Protein AF-A0A940VCN4-F1 (afdb_monomer_lite)

Structure (mmCIF, N/CA/C/O backbone):
data_AF-A0A940VCN4-F1
#
_entry.id   AF-A0A940VCN4-F1
#
loop_
_atom_site.group_PDB
_atom_site.id
_atom_site.type_symbol
_atom_site.label_atom_id
_atom_site.label_alt_id
_atom_site.label_comp_id
_atom_site.label_asym_id
_atom_site.label_entity_id
_atom_site.label_seq_id
_atom_site.pdbx_PDB_ins_code
_atom_site.Cartn_x
_atom_site.Cartn_y
_atom_site.Cartn_z
_atom_site.occupancy
_atom_site.B_iso_or_equiv
_atom_site.auth_seq_id
_atom_site.auth_comp_id
_atom_site.auth_asym_id
_atom_site.auth_atom_id
_atom_site.pdbx_PDB_model_num
ATOM 1 N N . MET A 1 1 ? 5.324 -4.473 -25.951 1.00 54.97 1 MET A N 1
ATOM 2 C CA . MET A 1 1 ? 5.860 -3.645 -24.848 1.00 54.97 1 MET A CA 1
ATOM 3 C C . MET A 1 1 ? 4.859 -2.604 -24.339 1.00 54.97 1 MET A C 1
ATOM 5 O O . MET A 1 1 ? 4.650 -2.554 -23.137 1.00 54.97 1 MET A O 1
ATOM 9 N N . THR A 1 2 ? 4.143 -1.861 -25.195 1.00 64.31 2 THR A N 1
ATOM 10 C CA . THR A 1 2 ? 3.134 -0.863 -24.756 1.00 64.31 2 THR A CA 1
ATOM 11 C C . THR A 1 2 ? 1.894 -1.460 -24.070 1.00 64.31 2 THR A C 1
ATOM 13 O O . THR A 1 2 ? 1.379 -0.887 -23.116 1.00 64.31 2 THR A O 1
ATOM 16 N N . TYR A 1 3 ? 1.430 -2.635 -24.509 1.00 65.06 3 TYR A N 1
ATOM 17 C CA . TYR A 1 3 ? 0.255 -3.306 -23.931 1.00 65.06 3 TYR A CA 1
ATOM 18 C C . TYR A 1 3 ? 0.472 -3.734 -22.471 1.00 65.06 3 TYR A C 1
ATOM 20 O O . TYR A 1 3 ? -0.437 -3.582 -21.664 1.00 65.06 3 TYR A O 1
ATOM 28 N N . LEU A 1 4 ? 1.681 -4.185 -22.108 1.00 69.19 4 LEU A N 1
ATOM 29 C CA . LEU A 1 4 ? 2.004 -4.578 -20.731 1.00 69.19 4 LEU A CA 1
ATOM 30 C C . LEU A 1 4 ? 1.988 -3.376 -19.781 1.00 69.19 4 LEU A C 1
ATOM 32 O O . LEU A 1 4 ? 1.335 -3.433 -18.742 1.00 69.19 4 LEU A O 1
ATOM 36 N N . ALA A 1 5 ? 2.619 -2.262 -20.162 1.00 69.62 5 ALA A N 1
ATOM 37 C CA . ALA A 1 5 ? 2.604 -1.035 -19.363 1.00 69.62 5 ALA A CA 1
ATOM 38 C C . ALA A 1 5 ? 1.171 -0.523 -19.129 1.00 69.62 5 ALA A C 1
ATOM 40 O O . ALA A 1 5 ? 0.805 -0.188 -18.003 1.00 69.62 5 ALA A O 1
ATOM 41 N N . LEU A 1 6 ? 0.330 -0.548 -20.171 1.00 73.75 6 LEU A N 1
ATOM 42 C CA . LEU A 1 6 ? -1.069 -0.134 -20.067 1.00 73.75 6 LEU A CA 1
ATOM 43 C C . LEU A 1 6 ? -1.871 -1.050 -19.126 1.00 73.75 6 LEU A C 1
ATOM 45 O O . LEU A 1 6 ? -2.649 -0.562 -18.307 1.00 73.75 6 LEU A O 1
ATOM 49 N N . THR A 1 7 ? -1.643 -2.367 -19.190 1.00 75.06 7 THR A N 1
ATOM 50 C CA . THR A 1 7 ? -2.283 -3.320 -18.271 1.00 75.06 7 THR A CA 1
ATOM 51 C C . THR A 1 7 ? -1.812 -3.151 -16.827 1.00 75.06 7 THR A C 1
ATOM 53 O O . THR A 1 7 ? -2.637 -3.215 -15.923 1.00 75.06 7 THR A O 1
ATOM 56 N N . ILE A 1 8 ? -0.529 -2.864 -16.587 1.00 77.94 8 ILE A N 1
ATOM 57 C CA . ILE A 1 8 ? 0.013 -2.660 -15.233 1.00 77.94 8 ILE A CA 1
ATOM 58 C C . ILE A 1 8 ? -0.576 -1.399 -14.600 1.00 77.94 8 ILE A C 1
ATOM 60 O O . ILE A 1 8 ? -0.980 -1.433 -13.437 1.00 77.94 8 ILE A O 1
ATOM 64 N N . ILE A 1 9 ? -0.682 -0.308 -15.364 1.00 78.31 9 ILE A N 1
ATOM 65 C CA . ILE A 1 9 ? -1.315 0.939 -14.914 1.00 78.31 9 ILE A CA 1
ATOM 66 C C . ILE A 1 9 ? -2.792 0.689 -14.577 1.00 78.31 9 ILE A C 1
ATOM 68 O O . ILE A 1 9 ? -3.244 1.037 -13.484 1.00 78.31 9 ILE A O 1
ATOM 72 N N . ALA A 1 10 ? -3.530 0.022 -15.471 1.00 81.00 10 ALA A N 1
ATOM 73 C CA . ALA A 1 10 ? -4.941 -0.295 -15.257 1.00 81.00 10 ALA A CA 1
ATOM 74 C C . ALA A 1 10 ? -5.156 -1.180 -14.016 1.00 81.00 10 ALA A C 1
ATOM 76 O O . ALA A 1 10 ? -5.987 -0.858 -13.166 1.00 81.00 10 ALA A O 1
ATOM 77 N N . VAL A 1 11 ? -4.377 -2.256 -13.865 1.00 81.25 11 VAL A N 1
ATOM 78 C CA . VAL A 1 11 ? -4.470 -3.165 -12.711 1.00 81.25 11 VAL A CA 1
ATOM 79 C C . VAL A 1 11 ? -4.074 -2.455 -11.415 1.00 81.25 11 VAL A C 1
ATOM 81 O O . VAL A 1 11 ? -4.745 -2.635 -10.400 1.00 81.25 11 VAL A O 1
ATOM 84 N N . SER A 1 12 ? -3.051 -1.596 -11.443 1.00 80.31 12 SER A N 1
ATOM 85 C CA . SER A 1 12 ? -2.627 -0.823 -10.267 1.00 80.31 12 SER A CA 1
ATOM 86 C C . SER A 1 12 ? -3.699 0.172 -9.813 1.00 80.31 12 SER A C 1
ATOM 88 O O . SER A 1 12 ? -3.970 0.266 -8.616 1.00 80.31 12 SER A O 1
ATOM 90 N N . ILE A 1 13 ? -4.360 0.869 -10.748 1.00 83.06 13 ILE A N 1
ATOM 91 C CA . ILE A 1 13 ? -5.508 1.748 -10.451 1.00 83.06 13 ILE A CA 1
ATOM 92 C C . ILE A 1 13 ? -6.660 0.956 -9.839 1.00 83.06 13 ILE A C 1
ATOM 94 O O . ILE A 1 13 ? -7.231 1.384 -8.837 1.00 83.06 13 ILE A O 1
ATOM 98 N N . ILE A 1 14 ? -6.987 -0.204 -10.410 1.00 86.19 14 ILE A N 1
ATOM 99 C CA . ILE A 1 14 ? -8.079 -1.052 -9.922 1.00 86.19 14 ILE A CA 1
ATOM 100 C C . ILE A 1 14 ? -7.783 -1.550 -8.502 1.00 86.19 14 ILE A C 1
ATOM 102 O O . ILE A 1 14 ? -8.632 -1.410 -7.623 1.00 86.19 14 ILE A O 1
ATOM 106 N N . LEU A 1 15 ? -6.579 -2.072 -8.245 1.00 83.12 15 LEU A N 1
ATOM 107 C CA . LEU A 1 15 ? -6.165 -2.543 -6.916 1.00 83.12 15 LEU A CA 1
ATOM 108 C C . LEU A 1 15 ? -6.207 -1.423 -5.872 1.00 83.12 15 LEU A C 1
ATOM 110 O O . LEU A 1 15 ? -6.710 -1.624 -4.767 1.00 83.12 15 LEU A O 1
ATOM 114 N N . MET A 1 16 ? -5.728 -0.236 -6.238 1.00 81.56 16 MET A N 1
ATOM 115 C CA . MET A 1 16 ? -5.776 0.946 -5.382 1.00 81.56 16 MET A CA 1
ATOM 116 C C . MET A 1 16 ? -7.213 1.388 -5.074 1.00 81.56 16 MET A C 1
ATOM 118 O O . MET A 1 16 ? -7.532 1.649 -3.916 1.00 81.56 16 MET A O 1
ATOM 122 N N . LEU A 1 17 ? -8.098 1.433 -6.076 1.00 82.88 17 LEU A N 1
ATOM 123 C CA . LEU A 1 17 ? -9.516 1.772 -5.896 1.00 82.88 17 LEU A CA 1
ATOM 124 C C . LEU A 1 17 ? -10.232 0.767 -4.992 1.00 82.88 17 LEU A C 1
ATOM 126 O O . LEU A 1 17 ? -10.989 1.168 -4.106 1.00 82.88 17 LEU A O 1
ATOM 130 N N . ILE A 1 18 ? -9.972 -0.528 -5.187 1.00 83.88 18 ILE A N 1
ATOM 131 C CA . ILE A 1 18 ? -10.524 -1.598 -4.347 1.00 83.88 18 ILE A CA 1
ATOM 132 C C . ILE A 1 18 ? -10.054 -1.425 -2.904 1.00 83.88 18 ILE A C 1
ATOM 134 O O . ILE A 1 18 ? -10.875 -1.478 -1.988 1.00 83.88 18 ILE A O 1
ATOM 138 N N . LEU A 1 19 ? -8.759 -1.180 -2.694 1.00 80.38 19 LEU A N 1
ATOM 139 C CA . LEU A 1 19 ? -8.196 -0.977 -1.364 1.00 80.38 19 LEU A CA 1
ATOM 140 C C . LEU A 1 19 ? -8.783 0.259 -0.683 1.00 80.38 19 LEU A C 1
ATOM 142 O O . LEU A 1 19 ? -9.191 0.201 0.477 1.00 80.38 19 LEU A O 1
ATOM 146 N N . GLU A 1 20 ? -8.838 1.379 -1.396 1.00 81.44 20 GLU A N 1
ATOM 147 C CA . GLU A 1 20 ? -9.357 2.625 -0.850 1.00 81.44 20 GLU A CA 1
ATOM 148 C C . GLU A 1 20 ? -10.835 2.482 -0.478 1.00 81.44 20 GLU A C 1
ATOM 150 O O . GLU A 1 20 ? -11.259 2.907 0.600 1.00 81.44 20 GLU A O 1
ATOM 155 N N . TRP A 1 21 ? -11.618 1.826 -1.335 1.00 80.25 21 TRP A N 1
ATOM 156 C CA . TRP A 1 21 ? -13.016 1.534 -1.061 1.00 80.25 21 TRP A CA 1
ATOM 157 C C . TRP A 1 21 ? -13.165 0.585 0.130 1.00 80.25 21 TRP A C 1
ATOM 159 O O . TRP A 1 21 ? -13.973 0.855 1.021 1.00 80.25 21 TRP A O 1
ATOM 169 N N . PHE A 1 22 ? -12.343 -0.464 0.210 1.00 81.19 22 PHE A N 1
ATOM 170 C CA . PHE A 1 22 ? -12.319 -1.389 1.340 1.00 81.19 22 PHE A CA 1
ATOM 171 C C . PHE A 1 22 ? -12.027 -0.647 2.650 1.00 81.19 22 PHE A C 1
ATOM 173 O O . PHE A 1 22 ? -12.771 -0.792 3.619 1.00 81.19 22 PHE A O 1
ATOM 180 N N . ILE A 1 23 ? -11.025 0.230 2.678 1.00 78.50 23 ILE A N 1
ATOM 181 C CA . ILE A 1 23 ? -10.649 0.979 3.884 1.00 78.50 23 ILE A CA 1
ATOM 182 C C . ILE A 1 23 ? -11.686 2.064 4.233 1.00 78.50 23 ILE A C 1
ATOM 184 O O . ILE A 1 23 ? -11.975 2.292 5.409 1.00 78.50 23 ILE A O 1
ATOM 188 N N . ASN A 1 24 ? -12.305 2.719 3.246 1.00 75.88 24 ASN A N 1
ATOM 189 C CA . ASN A 1 24 ? -13.287 3.777 3.504 1.00 75.88 24 ASN A CA 1
ATOM 190 C C . ASN A 1 24 ? -14.686 3.266 3.860 1.00 75.88 24 ASN A C 1
ATOM 192 O O . ASN A 1 24 ? -15.361 3.893 4.682 1.00 75.88 24 ASN A O 1
ATOM 196 N N . ARG A 1 25 ? -15.135 2.159 3.261 1.00 74.94 25 ARG A N 1
ATOM 197 C CA . ARG A 1 25 ? -16.515 1.667 3.403 1.00 74.94 25 ARG A CA 1
ATOM 198 C C . ARG A 1 25 ? -16.671 0.539 4.417 1.00 74.94 25 ARG A C 1
ATOM 200 O O . ARG A 1 25 ? -17.780 0.367 4.921 1.00 74.94 25 ARG A O 1
ATOM 207 N N . THR A 1 26 ? -15.622 -0.217 4.749 1.00 81.81 26 THR A N 1
ATOM 208 C CA . THR A 1 26 ? -15.771 -1.359 5.668 1.00 81.81 26 THR A CA 1
ATOM 209 C C . THR A 1 26 ? -15.641 -0.966 7.141 1.00 81.81 26 THR A C 1
ATOM 211 O O . THR A 1 26 ? -14.940 -0.022 7.514 1.00 81.81 26 THR A O 1
ATOM 214 N N . LYS A 1 27 ? -16.317 -1.729 8.014 1.00 72.19 27 LYS A N 1
ATOM 215 C CA . LYS A 1 27 ? -16.184 -1.609 9.479 1.00 72.19 27 LYS A CA 1
ATOM 216 C C . LYS A 1 27 ? -14.739 -1.859 9.933 1.00 72.19 27 LYS A C 1
ATOM 218 O O . LYS A 1 27 ? -14.269 -1.192 10.847 1.00 72.19 27 LYS A O 1
ATOM 223 N N . LEU A 1 28 ? -14.036 -2.759 9.241 1.00 75.75 28 LEU A N 1
ATOM 224 C CA . LEU A 1 28 ? -12.623 -3.056 9.468 1.00 75.75 28 LEU A CA 1
ATOM 225 C C . LEU A 1 28 ? -11.739 -1.848 9.138 1.00 75.75 28 LEU A C 1
ATOM 227 O O . LEU A 1 28 ? -10.901 -1.475 9.947 1.00 75.75 28 LEU A O 1
ATOM 231 N N . GLY A 1 29 ? -11.982 -1.163 8.020 1.00 76.19 29 GLY A N 1
ATOM 232 C CA . GLY A 1 29 ? -11.242 0.050 7.666 1.00 76.19 29 GLY A CA 1
ATOM 233 C C . GLY A 1 29 ? -11.437 1.216 8.646 1.00 76.19 29 GLY A C 1
ATOM 234 O O . GLY A 1 29 ? -10.496 1.959 8.929 1.00 76.19 29 GLY A O 1
ATOM 235 N N . LYS A 1 30 ? -12.628 1.343 9.254 1.00 75.19 30 LYS A N 1
ATOM 236 C CA . LYS A 1 30 ? -12.843 2.289 10.366 1.00 75.19 30 LYS A CA 1
ATOM 237 C C . LYS A 1 30 ? -12.017 1.923 11.600 1.00 75.19 30 LYS A C 1
ATOM 239 O O . LYS A 1 30 ? -11.415 2.818 12.185 1.00 75.19 30 LYS A O 1
ATOM 244 N N . ALA A 1 31 ? -11.965 0.638 11.960 1.00 75.81 31 ALA A N 1
ATOM 245 C CA . ALA A 1 31 ? -11.135 0.155 13.062 1.00 75.81 31 ALA A CA 1
ATOM 246 C C . ALA A 1 31 ? -9.645 0.432 12.805 1.00 75.81 31 ALA A C 1
ATOM 248 O O . ALA A 1 31 ? -8.978 0.958 13.687 1.00 75.81 31 ALA A O 1
ATOM 249 N N . MET A 1 32 ? -9.160 0.202 11.578 1.00 81.56 32 MET A N 1
ATOM 250 C CA . MET A 1 32 ? -7.774 0.489 11.176 1.00 81.56 32 MET A CA 1
ATOM 251 C C . MET A 1 32 ? -7.395 1.961 11.365 1.00 81.56 32 MET A C 1
ATOM 253 O O . MET A 1 32 ? -6.324 2.263 11.888 1.00 81.56 32 MET A O 1
ATOM 257 N N . ARG A 1 33 ? -8.276 2.891 10.974 1.00 78.88 33 ARG A N 1
ATOM 258 C CA . ARG A 1 33 ? -8.034 4.329 11.175 1.00 78.88 33 ARG A CA 1
ATOM 259 C C . ARG A 1 33 ? -8.083 4.741 12.642 1.00 78.88 33 ARG A C 1
ATOM 261 O O . ARG A 1 33 ? -7.280 5.573 13.044 1.00 78.88 33 ARG A O 1
ATOM 268 N N . ALA A 1 34 ? -8.990 4.158 13.427 1.00 77.69 34 ALA A N 1
ATOM 269 C CA . ALA A 1 34 ? -9.074 4.420 14.862 1.00 77.69 34 ALA A CA 1
ATOM 270 C C . ALA A 1 34 ? -7.804 3.946 15.587 1.00 77.69 34 ALA A C 1
ATOM 272 O O . ALA A 1 34 ? -7.213 4.708 16.345 1.00 77.69 34 ALA A O 1
ATOM 273 N N . THR A 1 35 ? -7.319 2.738 15.274 1.00 80.94 35 THR A N 1
ATOM 274 C CA . THR A 1 35 ? -6.063 2.215 15.836 1.00 80.94 35 THR A CA 1
ATOM 275 C C . THR A 1 35 ? -4.828 2.989 15.378 1.00 80.94 35 THR A C 1
ATOM 277 O O . THR A 1 35 ? -3.837 3.003 16.095 1.00 80.94 35 THR A O 1
ATOM 280 N N . ALA A 1 36 ? -4.866 3.615 14.195 1.00 77.50 36 ALA A N 1
ATOM 281 C CA . ALA A 1 36 ? -3.762 4.429 13.684 1.00 77.50 36 ALA A CA 1
ATOM 282 C C . ALA A 1 36 ? -3.665 5.810 14.356 1.00 77.50 36 ALA A C 1
ATOM 284 O O . ALA A 1 36 ? -2.594 6.407 14.337 1.00 77.50 36 ALA A O 1
ATOM 285 N N . GLN A 1 37 ? -4.765 6.321 14.922 1.00 82.06 37 GLN A N 1
ATOM 286 C CA . GLN A 1 37 ? -4.744 7.539 15.736 1.00 82.06 37 GLN A CA 1
ATOM 287 C C . GLN A 1 37 ? -4.282 7.245 17.158 1.00 82.06 37 GLN A C 1
ATOM 289 O O . GLN A 1 37 ? -3.387 7.922 17.650 1.00 82.06 37 GLN A O 1
ATOM 294 N N . ASP A 1 38 ? -4.889 6.246 17.802 1.00 82.94 38 ASP A N 1
ATOM 295 C CA . ASP A 1 38 ? -4.530 5.851 19.158 1.00 82.94 38 ASP A CA 1
ATOM 296 C C . ASP A 1 38 ? -4.914 4.385 19.402 1.00 82.94 38 ASP A C 1
ATOM 298 O O . ASP A 1 38 ? -6.090 4.025 19.524 1.00 82.94 38 ASP A O 1
ATOM 302 N N . SER A 1 39 ? -3.910 3.509 19.435 1.00 79.12 39 SER A N 1
ATOM 303 C CA . SER A 1 39 ? -4.116 2.079 19.664 1.00 79.12 39 SER A CA 1
ATOM 304 C C . SER A 1 39 ? -4.584 1.772 21.085 1.00 79.12 39 SER A C 1
ATOM 306 O O . SER A 1 39 ? -5.320 0.805 21.285 1.00 79.12 39 SER A O 1
ATOM 308 N N . GLU A 1 40 ? -4.174 2.577 22.065 1.00 79.00 40 GLU A N 1
ATOM 309 C CA . GLU A 1 40 ? -4.524 2.365 23.468 1.00 79.00 40 GLU A CA 1
ATOM 310 C C . GLU A 1 40 ? -5.995 2.730 23.688 1.00 79.00 40 GLU A C 1
ATOM 312 O O . GLU A 1 40 ? -6.780 1.905 24.166 1.00 79.00 40 GLU A O 1
ATOM 317 N N . MET A 1 41 ? -6.416 3.893 23.187 1.00 78.50 41 MET A N 1
ATOM 318 C CA . MET A 1 41 ? -7.811 4.343 23.251 1.00 78.50 41 MET A CA 1
ATOM 319 C C . MET A 1 41 ? -8.753 3.432 22.443 1.00 78.50 41 MET A C 1
ATOM 321 O O . MET A 1 41 ? -9.839 3.078 22.909 1.00 78.50 41 MET A O 1
ATOM 325 N N . ALA A 1 42 ? -8.318 2.952 21.271 1.00 79.56 42 ALA A N 1
ATOM 326 C CA . ALA A 1 42 ? -9.087 1.992 20.477 1.00 79.56 42 ALA A CA 1
ATOM 327 C C . ALA A 1 42 ? -9.354 0.675 21.232 1.00 79.56 42 ALA A C 1
ATOM 329 O O . ALA A 1 42 ? -10.447 0.113 21.114 1.00 79.56 42 ALA A O 1
ATOM 330 N N . SER A 1 43 ? -8.393 0.203 22.037 1.00 78.81 43 SER A N 1
ATOM 331 C CA . SER A 1 43 ? -8.561 -1.012 22.845 1.00 78.81 43 SER A CA 1
ATOM 332 C C . SER A 1 43 ? -9.607 -0.842 23.953 1.00 78.81 43 SER A C 1
ATOM 334 O O . SER A 1 43 ? -10.419 -1.742 24.175 1.00 78.81 43 SER A O 1
ATOM 336 N N . ILE A 1 44 ? -9.659 0.341 24.575 1.00 82.06 44 ILE A N 1
ATOM 337 C CA . ILE A 1 44 ? -10.640 0.692 25.615 1.00 82.06 44 ILE A CA 1
ATOM 338 C C . ILE A 1 44 ? -12.052 0.797 25.019 1.00 82.06 44 ILE A C 1
ATOM 340 O O . ILE A 1 44 ? -13.031 0.412 25.655 1.00 82.06 44 ILE A O 1
ATOM 344 N N . LEU A 1 45 ? -12.164 1.243 23.764 1.00 77.81 45 LEU A N 1
ATOM 345 C CA . LEU A 1 45 ? -13.420 1.304 23.003 1.00 77.81 45 LEU A CA 1
ATOM 346 C C . LEU A 1 45 ? -13.914 -0.070 22.503 1.00 77.81 45 LEU A C 1
ATOM 348 O O . LEU A 1 45 ? -14.894 -0.139 21.758 1.00 77.81 45 LEU A O 1
ATOM 352 N N . GLY A 1 46 ? -13.255 -1.167 22.890 1.00 72.56 46 GLY A N 1
ATOM 353 C CA . GLY A 1 46 ? -13.646 -2.529 22.523 1.00 72.56 46 GLY A CA 1
ATOM 354 C C . GLY A 1 46 ? -13.220 -2.946 21.113 1.00 72.56 46 GLY A C 1
ATOM 355 O O . GLY A 1 46 ? -13.689 -3.970 20.610 1.00 72.56 46 GLY A O 1
ATOM 356 N N . VAL A 1 47 ? -12.333 -2.188 20.455 1.00 79.69 47 VAL A N 1
ATOM 357 C CA . VAL A 1 47 ? -11.738 -2.597 19.177 1.00 79.69 47 VAL A CA 1
ATOM 358 C C . VAL A 1 47 ? -10.599 -3.572 19.452 1.00 79.69 47 VAL A C 1
ATOM 360 O O . VAL A 1 47 ? -9.639 -3.266 20.157 1.00 79.69 47 VAL A O 1
ATOM 363 N N . SER A 1 48 ? -10.660 -4.752 18.841 1.00 79.94 48 SER A N 1
ATOM 364 C CA . SER A 1 48 ? -9.567 -5.723 18.877 1.00 79.94 48 SER A CA 1
ATOM 365 C C . SER A 1 48 ? -8.367 -5.210 18.070 1.00 79.94 48 SER A C 1
ATOM 367 O O . SER A 1 48 ? -8.270 -5.443 16.858 1.00 79.94 48 SER A O 1
ATOM 369 N N . VAL A 1 49 ? -7.444 -4.516 18.742 1.00 79.50 49 VAL A N 1
ATOM 370 C CA . VAL A 1 49 ? -6.220 -3.955 18.142 1.00 79.50 49 VAL A CA 1
ATOM 371 C C . VAL A 1 49 ? -5.399 -5.048 17.461 1.00 79.50 49 VAL A C 1
ATOM 373 O O . VAL A 1 49 ? -5.013 -4.896 16.308 1.00 79.50 49 VAL A O 1
ATOM 376 N N . ASN A 1 50 ? -5.227 -6.197 18.122 1.00 84.25 50 ASN A N 1
ATOM 377 C CA . ASN A 1 50 ? -4.421 -7.299 17.596 1.00 84.25 50 ASN A CA 1
ATOM 378 C C . ASN A 1 50 ? -4.978 -7.847 16.266 1.00 84.25 50 ASN A C 1
ATOM 380 O O . ASN A 1 50 ? -4.247 -7.991 15.292 1.00 84.25 50 ASN A O 1
ATOM 384 N N . ALA A 1 51 ? -6.300 -8.050 16.180 1.00 81.44 51 ALA A N 1
ATOM 385 C CA . ALA A 1 51 ? -6.949 -8.481 14.940 1.00 81.44 51 ALA A CA 1
ATOM 386 C C . ALA A 1 51 ? -6.861 -7.415 13.837 1.00 81.44 51 ALA A C 1
ATOM 388 O O . ALA A 1 51 ? -6.708 -7.750 12.665 1.00 81.44 51 ALA A O 1
ATOM 389 N N . THR A 1 52 ? -6.923 -6.133 14.210 1.00 84.50 52 THR A N 1
ATOM 390 C C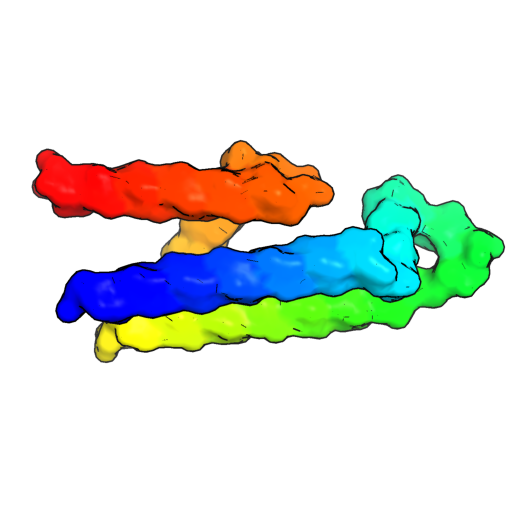A . THR A 1 52 ? -6.789 -5.014 13.269 1.00 84.50 52 THR A CA 1
ATOM 391 C C . THR A 1 52 ? -5.376 -4.954 12.687 1.00 84.50 52 THR A C 1
ATOM 393 O O . THR A 1 52 ? -5.242 -4.808 11.474 1.00 84.50 52 THR A O 1
ATOM 396 N N . ILE A 1 53 ? -4.342 -5.156 13.514 1.00 85.00 53 ILE A N 1
ATOM 397 C CA . ILE A 1 53 ? -2.935 -5.231 13.086 1.00 85.00 53 ILE A CA 1
ATOM 398 C C . ILE A 1 53 ? -2.698 -6.446 12.181 1.00 85.00 53 ILE A C 1
ATOM 400 O O . ILE A 1 53 ? -2.071 -6.325 11.131 1.00 85.00 53 ILE A O 1
ATOM 404 N N . SER A 1 54 ? -3.213 -7.626 12.540 1.00 86.56 54 SER A N 1
ATOM 405 C CA . SER A 1 54 ? -3.073 -8.808 11.679 1.00 86.56 54 SER A CA 1
ATOM 406 C C . SER A 1 54 ? -3.747 -8.604 10.319 1.00 86.56 54 SER A C 1
ATOM 408 O O . SER A 1 54 ? -3.184 -8.971 9.291 1.00 86.56 54 SER A O 1
ATOM 410 N N . LEU A 1 55 ? -4.926 -7.975 10.293 1.00 85.12 55 LEU A N 1
ATOM 411 C CA . LEU A 1 55 ? -5.633 -7.649 9.054 1.00 85.12 55 LEU A CA 1
ATOM 412 C C . LEU A 1 55 ? -4.895 -6.611 8.207 1.00 85.12 55 LEU A C 1
ATOM 414 O O . LEU A 1 55 ? -4.810 -6.796 6.995 1.00 85.12 55 LEU A O 1
ATOM 418 N N . THR A 1 56 ? -4.357 -5.538 8.798 1.00 85.56 56 THR A N 1
ATOM 419 C CA . THR A 1 56 ? -3.568 -4.554 8.035 1.00 85.56 56 THR A CA 1
ATOM 420 C C . THR A 1 56 ? -2.324 -5.194 7.440 1.00 85.56 56 THR A C 1
ATOM 422 O O . THR A 1 56 ? -2.019 -4.939 6.276 1.00 85.56 56 THR A O 1
ATOM 425 N N . PHE A 1 57 ? -1.650 -6.070 8.187 1.00 85.56 57 PHE A N 1
ATOM 426 C CA . PHE A 1 57 ? -0.478 -6.789 7.693 1.00 85.56 57 PHE A CA 1
ATOM 427 C C . PHE A 1 57 ? -0.835 -7.776 6.575 1.00 85.56 57 PHE A C 1
ATOM 429 O O . PHE A 1 57 ? -0.126 -7.859 5.576 1.00 85.56 57 PHE A O 1
ATOM 436 N N . LEU A 1 58 ? -1.967 -8.475 6.697 1.00 89.31 58 LEU A N 1
ATOM 437 C CA . LEU A 1 58 ? -2.457 -9.399 5.674 1.00 89.31 58 LEU A CA 1
ATOM 438 C C . LEU A 1 58 ? -2.832 -8.664 4.381 1.00 89.31 58 LEU A C 1
ATOM 440 O O . LEU A 1 58 ? -2.427 -9.081 3.298 1.00 89.31 58 LEU A O 1
ATOM 444 N N . VAL A 1 59 ? -3.558 -7.548 4.484 1.00 87.62 59 VAL A N 1
ATOM 445 C CA . VAL A 1 59 ? -3.932 -6.720 3.326 1.00 87.62 59 VAL A CA 1
ATOM 446 C C . VAL A 1 59 ? -2.693 -6.082 2.689 1.00 87.62 59 VAL A C 1
ATOM 448 O O . VAL A 1 59 ? -2.549 -6.116 1.467 1.00 87.62 59 VAL A O 1
ATOM 451 N N . GLY A 1 60 ? -1.772 -5.553 3.498 1.00 86.06 60 GLY A N 1
ATOM 452 C CA . GLY A 1 60 ? -0.506 -4.994 3.022 1.00 86.06 60 GLY A CA 1
ATOM 453 C C . 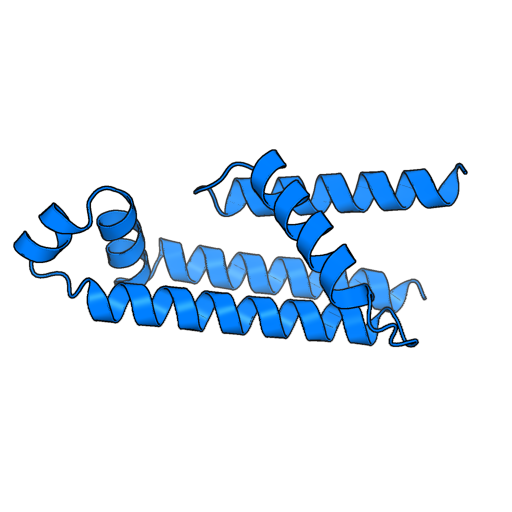GLY A 1 60 ? 0.368 -6.034 2.319 1.00 86.06 60 GLY A C 1
ATOM 454 O O . GLY A 1 60 ? 0.869 -5.775 1.228 1.00 86.06 60 GLY A O 1
ATOM 455 N N . GLY A 1 61 ? 0.489 -7.234 2.891 1.00 87.62 61 GLY A N 1
ATOM 456 C CA . GLY A 1 61 ? 1.218 -8.353 2.292 1.00 87.62 61 GLY A CA 1
ATOM 457 C C . GLY A 1 61 ? 0.595 -8.835 0.981 1.00 87.62 61 GLY A C 1
ATOM 458 O O . GLY A 1 61 ? 1.313 -9.064 0.009 1.00 87.62 61 GLY A O 1
ATOM 459 N N . ALA A 1 62 ? -0.737 -8.919 0.911 1.00 88.56 62 ALA A N 1
ATOM 460 C CA . ALA A 1 62 ? -1.446 -9.271 -0.318 1.00 88.56 62 ALA A CA 1
ATOM 461 C C . ALA A 1 62 ? -1.197 -8.248 -1.443 1.00 88.56 62 ALA A C 1
ATOM 463 O O . ALA A 1 62 ? -0.945 -8.632 -2.586 1.00 88.56 62 ALA A O 1
ATOM 464 N N . LEU A 1 63 ? -1.205 -6.950 -1.119 1.00 86.12 63 LEU A N 1
ATOM 465 C CA . LEU A 1 63 ? -0.887 -5.881 -2.072 1.00 86.12 63 LEU A CA 1
ATOM 466 C C . LEU A 1 63 ? 0.584 -5.887 -2.493 1.00 86.12 63 LEU A C 1
ATOM 468 O O . LEU A 1 63 ? 0.873 -5.708 -3.674 1.00 86.12 63 LEU A O 1
ATOM 472 N N . ALA A 1 64 ? 1.504 -6.118 -1.554 1.00 84.50 64 ALA A N 1
ATOM 473 C CA . ALA A 1 64 ? 2.929 -6.239 -1.850 1.00 84.50 64 ALA A CA 1
ATOM 474 C C . ALA A 1 64 ? 3.201 -7.423 -2.792 1.00 84.50 64 ALA A C 1
ATOM 476 O O . ALA A 1 64 ? 3.949 -7.280 -3.757 1.00 84.50 64 ALA A O 1
ATOM 477 N N . GLY A 1 65 ? 2.535 -8.562 -2.569 1.00 84.88 65 GLY A N 1
ATOM 478 C CA . GLY A 1 65 ? 2.593 -9.721 -3.460 1.00 84.88 65 GLY A CA 1
ATOM 479 C C . GLY A 1 65 ? 2.041 -9.417 -4.854 1.00 84.88 65 GLY A C 1
ATOM 480 O O . GLY A 1 65 ? 2.703 -9.702 -5.850 1.00 84.88 65 GLY A O 1
ATOM 481 N N . ALA A 1 66 ? 0.873 -8.772 -4.937 1.00 85.88 66 ALA A N 1
ATOM 482 C CA . ALA A 1 66 ? 0.296 -8.353 -6.214 1.00 85.88 66 ALA A CA 1
ATOM 483 C C . ALA A 1 66 ? 1.228 -7.393 -6.980 1.00 85.88 66 ALA A C 1
ATOM 485 O O . ALA A 1 66 ? 1.461 -7.583 -8.172 1.00 85.88 66 ALA A O 1
ATOM 486 N N . GLY A 1 67 ? 1.821 -6.411 -6.292 1.00 81.75 67 GLY A N 1
ATOM 487 C CA . GLY A 1 67 ? 2.811 -5.500 -6.871 1.00 81.75 67 GLY A CA 1
ATOM 488 C C . GLY A 1 67 ? 4.076 -6.219 -7.347 1.00 81.75 67 GLY A C 1
ATOM 489 O O . GLY A 1 67 ? 4.550 -5.958 -8.451 1.00 81.75 67 GLY A O 1
ATOM 490 N N . GLY A 1 68 ? 4.589 -7.174 -6.568 1.00 78.31 68 GLY A N 1
ATOM 491 C CA . GLY A 1 68 ? 5.750 -7.984 -6.946 1.00 78.31 68 GLY A CA 1
ATOM 492 C C . GLY A 1 68 ? 5.512 -8.826 -8.201 1.00 78.31 68 GLY A C 1
ATOM 493 O O . GLY A 1 68 ? 6.369 -8.866 -9.084 1.00 78.31 68 GLY A O 1
ATOM 494 N N . VAL A 1 69 ? 4.328 -9.436 -8.329 1.00 82.25 69 VAL A N 1
ATOM 495 C CA . VAL A 1 69 ? 3.938 -10.187 -9.537 1.00 82.25 69 VAL A CA 1
ATOM 496 C C . VAL A 1 69 ? 3.873 -9.268 -10.760 1.00 82.25 69 VAL A C 1
ATOM 498 O O . VAL A 1 69 ? 4.355 -9.647 -11.826 1.00 82.25 69 VAL A O 1
ATOM 501 N N . LEU A 1 70 ? 3.346 -8.046 -10.616 1.00 79.62 70 LEU A N 1
ATOM 502 C CA . LEU A 1 70 ? 3.309 -7.062 -11.706 1.00 79.62 70 LEU A CA 1
ATOM 503 C C . LEU A 1 70 ? 4.716 -6.636 -12.155 1.00 79.62 70 LEU A C 1
ATOM 505 O O . LEU A 1 70 ? 4.968 -6.537 -13.355 1.00 79.62 70 LEU A O 1
ATOM 509 N N . VAL A 1 71 ? 5.641 -6.431 -11.213 1.00 74.19 71 VAL A N 1
ATOM 510 C CA . VAL A 1 71 ? 7.042 -6.097 -11.523 1.00 74.19 71 VAL A CA 1
ATOM 511 C C . VAL A 1 71 ? 7.751 -7.274 -12.203 1.00 74.19 71 VAL A C 1
ATOM 513 O O . VAL A 1 71 ? 8.436 -7.067 -13.203 1.00 74.19 71 VAL A O 1
ATOM 516 N N . GLY A 1 72 ? 7.548 -8.504 -11.723 1.00 73.81 72 GLY A N 1
ATOM 517 C CA . GLY A 1 72 ? 8.121 -9.712 -12.331 1.00 73.81 72 GLY A CA 1
ATOM 518 C C . GLY A 1 72 ? 7.570 -10.028 -13.726 1.00 73.81 72 GLY A C 1
ATOM 519 O O . GLY A 1 72 ? 8.291 -10.544 -14.574 1.00 73.81 72 GLY A O 1
ATOM 520 N N . LEU A 1 73 ? 6.310 -9.675 -14.000 1.00 73.44 73 LEU A N 1
ATOM 521 C CA . LEU A 1 73 ? 5.728 -9.764 -15.344 1.00 73.44 73 LEU A CA 1
ATOM 522 C C . LEU A 1 73 ? 6.331 -8.737 -16.315 1.00 73.44 73 LEU A C 1
ATOM 524 O O . LEU A 1 73 ? 6.397 -9.004 -17.513 1.00 73.44 73 LEU A O 1
ATOM 528 N N . TYR A 1 74 ? 6.755 -7.572 -15.818 1.00 69.25 74 TYR A N 1
ATOM 529 C CA . TYR A 1 74 ? 7.344 -6.515 -16.643 1.00 69.25 74 TYR A CA 1
ATOM 530 C C . TYR A 1 74 ? 8.831 -6.754 -16.928 1.00 69.25 74 TYR A C 1
ATOM 532 O O . TYR A 1 74 ? 9.273 -6.641 -18.071 1.00 69.25 74 TYR A O 1
ATOM 540 N N . TYR A 1 75 ? 9.599 -7.118 -15.902 1.00 67.62 75 TYR A N 1
ATOM 541 C CA . TYR A 1 75 ? 11.017 -7.439 -16.018 1.00 67.62 75 TYR A CA 1
ATOM 542 C C . TYR A 1 75 ? 11.179 -8.962 -16.155 1.00 67.62 75 TYR A C 1
ATOM 544 O O . TYR A 1 75 ? 11.317 -9.680 -15.172 1.00 67.62 75 TYR A O 1
ATOM 552 N N . THR A 1 76 ? 11.170 -9.474 -17.394 1.00 62.59 76 THR A N 1
ATOM 553 C CA . THR A 1 76 ? 11.382 -10.907 -17.724 1.00 62.59 76 THR A CA 1
ATOM 554 C C . THR A 1 76 ? 12.784 -11.432 -17.344 1.00 62.59 76 THR A C 1
ATOM 556 O O . THR A 1 76 ? 13.071 -12.617 -17.503 1.00 62.59 76 THR A O 1
ATOM 559 N N . GLN A 1 77 ? 13.667 -10.573 -16.826 1.00 58.06 77 GLN A N 1
ATOM 560 C CA . GLN A 1 77 ? 14.963 -10.936 -16.250 1.00 58.06 77 GLN A CA 1
ATOM 561 C C . GLN A 1 77 ? 14.930 -10.694 -14.740 1.00 58.06 77 GLN A C 1
ATOM 563 O O . GLN A 1 77 ? 14.611 -9.599 -14.283 1.00 58.06 77 GLN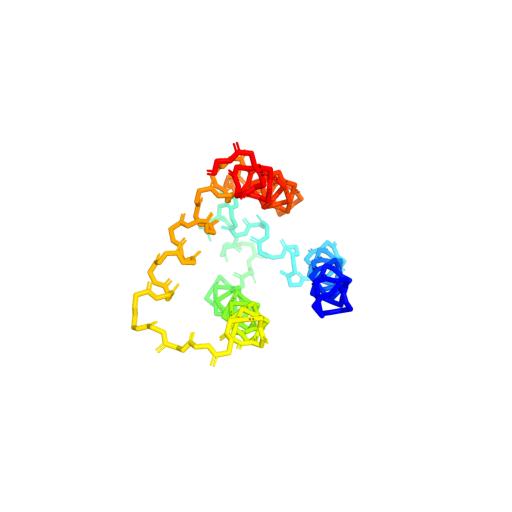 A O 1
ATOM 568 N N . ILE A 1 78 ? 15.235 -11.738 -13.971 1.00 60.06 78 ILE A N 1
ATOM 569 C CA . ILE A 1 78 ? 15.173 -11.716 -12.510 1.00 60.06 78 ILE A CA 1
ATOM 570 C C . ILE A 1 78 ? 16.592 -11.510 -11.983 1.00 60.06 78 ILE A C 1
ATOM 572 O O . ILE A 1 78 ? 17.365 -12.460 -11.891 1.00 60.06 78 ILE A O 1
ATOM 576 N N . ASP A 1 79 ? 16.918 -10.274 -11.618 1.00 66.88 79 ASP A N 1
ATOM 577 C CA . ASP A 1 79 ? 18.118 -9.961 -10.841 1.00 66.88 79 ASP A CA 1
ATOM 578 C C . ASP A 1 79 ? 17.807 -9.997 -9.339 1.00 66.88 79 ASP A C 1
ATOM 580 O O . ASP A 1 79 ? 16.788 -9.459 -8.896 1.00 66.88 79 ASP A O 1
ATOM 584 N N . LEU A 1 80 ? 18.704 -10.571 -8.521 1.00 67.75 80 LEU A N 1
ATOM 585 C CA . LEU A 1 80 ? 18.525 -10.631 -7.057 1.00 67.75 80 LEU A CA 1
ATOM 586 C C . LEU A 1 80 ? 18.335 -9.240 -6.424 1.00 67.75 80 LEU A C 1
ATOM 588 O O . LEU A 1 80 ? 17.651 -9.103 -5.411 1.00 67.75 80 LEU A O 1
ATOM 592 N N . TYR A 1 81 ? 18.906 -8.198 -7.028 1.00 75.00 81 TYR A N 1
ATOM 593 C CA . TYR A 1 81 ? 18.806 -6.825 -6.536 1.00 75.00 81 TYR A CA 1
ATOM 594 C C . TYR A 1 81 ? 17.472 -6.144 -6.876 1.00 75.00 81 TYR A C 1
ATOM 596 O O . TYR A 1 81 ? 17.164 -5.096 -6.304 1.00 75.00 81 TYR A O 1
ATOM 604 N N . MET A 1 82 ? 16.649 -6.725 -7.756 1.00 75.06 82 MET A N 1
ATOM 605 C CA . MET A 1 82 ? 15.418 -6.089 -8.235 1.00 75.06 82 MET A CA 1
ATOM 606 C C . MET A 1 82 ? 14.425 -5.809 -7.102 1.00 75.06 82 MET A C 1
ATOM 608 O O . MET A 1 82 ? 13.808 -4.746 -7.075 1.00 75.06 82 MET A O 1
ATOM 612 N N . GLY A 1 83 ? 14.326 -6.710 -6.118 1.00 77.19 83 GLY A N 1
ATOM 613 C CA . GLY A 1 83 ? 13.480 -6.504 -4.939 1.00 77.19 83 GLY A CA 1
ATOM 614 C C . GLY A 1 83 ? 13.941 -5.335 -4.064 1.00 77.19 83 GLY A C 1
ATOM 615 O O . GLY A 1 83 ? 13.113 -4.564 -3.581 1.00 77.19 83 GLY A O 1
ATOM 616 N N . PHE A 1 84 ? 15.256 -5.153 -3.906 1.00 82.56 84 PHE A N 1
ATOM 617 C CA . PHE A 1 84 ? 15.813 -4.051 -3.119 1.00 82.56 84 PHE A CA 1
ATOM 618 C C . PHE A 1 84 ? 15.580 -2.697 -3.799 1.00 82.56 84 PHE A C 1
ATOM 620 O O . PHE A 1 84 ? 15.092 -1.764 -3.161 1.00 82.56 84 PHE A O 1
ATOM 627 N N . TYR A 1 85 ? 15.844 -2.598 -5.106 1.00 82.00 85 TYR A N 1
ATOM 628 C CA . TYR A 1 85 ? 15.580 -1.374 -5.868 1.00 82.00 85 TYR A CA 1
ATOM 629 C C . TYR A 1 85 ? 14.087 -1.043 -5.934 1.00 82.00 85 TYR A C 1
ATOM 631 O O . TYR A 1 85 ? 13.711 0.111 -5.729 1.00 82.00 85 TYR A O 1
ATOM 639 N N . ALA A 1 86 ? 13.227 -2.039 -6.168 1.00 82.69 86 ALA A N 1
ATOM 640 C CA . ALA A 1 86 ? 11.779 -1.843 -6.164 1.00 82.69 86 ALA A CA 1
ATOM 641 C C . ALA A 1 86 ? 11.276 -1.388 -4.786 1.00 82.69 86 ALA A C 1
ATOM 643 O O . ALA A 1 86 ? 10.475 -0.460 -4.705 1.00 82.69 86 ALA A O 1
ATOM 644 N N . GLY A 1 87 ? 11.790 -1.985 -3.705 1.00 84.94 87 GLY A N 1
ATOM 645 C CA . GLY A 1 87 ? 11.471 -1.589 -2.335 1.00 84.94 87 GLY A CA 1
ATOM 646 C C . GLY A 1 87 ? 11.891 -0.153 -2.030 1.00 84.94 87 GLY A C 1
ATOM 647 O O . GLY A 1 87 ? 11.081 0.630 -1.539 1.00 84.94 87 GLY A O 1
ATOM 648 N N . LEU A 1 88 ? 13.124 0.225 -2.376 1.00 88.25 88 LEU A N 1
ATOM 649 C CA . LEU A 1 88 ? 13.632 1.578 -2.149 1.00 88.25 88 LEU A CA 1
ATOM 650 C C . LEU A 1 88 ? 12.814 2.631 -2.915 1.00 88.25 88 LEU A C 1
ATOM 652 O O . LEU A 1 88 ? 12.429 3.650 -2.340 1.00 88.25 88 LEU A O 1
ATOM 656 N N . LYS A 1 89 ? 12.482 2.362 -4.184 1.00 84.06 89 LYS A N 1
ATOM 657 C CA . LYS A 1 89 ? 11.617 3.231 -4.998 1.00 84.06 89 LYS A CA 1
ATOM 658 C C . LYS A 1 89 ? 10.199 3.316 -4.434 1.00 84.06 89 LYS A C 1
ATOM 660 O O . LYS A 1 89 ? 9.639 4.406 -4.354 1.00 84.06 89 LYS A O 1
ATOM 665 N N . ALA A 1 90 ? 9.632 2.194 -3.994 1.00 83.62 90 ALA A N 1
ATOM 666 C CA . ALA A 1 90 ? 8.305 2.161 -3.386 1.00 83.62 90 ALA A CA 1
ATOM 667 C C . ALA A 1 90 ? 8.254 2.961 -2.073 1.00 83.62 90 ALA A C 1
ATOM 669 O O . ALA A 1 90 ? 7.304 3.711 -1.850 1.00 83.62 90 ALA A O 1
ATOM 670 N N . PHE A 1 91 ? 9.291 2.869 -1.234 1.00 86.94 91 PHE A N 1
ATOM 671 C CA . PHE A 1 91 ? 9.414 3.697 -0.032 1.00 86.94 91 PHE A CA 1
ATOM 672 C C . PHE A 1 91 ? 9.561 5.182 -0.371 1.00 86.94 91 PHE A C 1
ATOM 674 O O . PHE A 1 91 ? 8.869 6.002 0.227 1.00 86.94 91 PHE A O 1
ATOM 681 N N . ALA A 1 92 ? 10.400 5.537 -1.349 1.00 88.19 92 ALA A N 1
ATOM 682 C CA . ALA A 1 92 ? 10.553 6.924 -1.789 1.00 88.19 92 ALA A CA 1
ATOM 683 C C . ALA A 1 92 ? 9.224 7.510 -2.300 1.00 88.19 92 ALA A C 1
ATOM 685 O O . ALA A 1 92 ? 8.834 8.602 -1.889 1.00 88.19 92 ALA A O 1
ATOM 686 N N . ALA A 1 93 ? 8.486 6.755 -3.119 1.00 86.56 93 ALA A N 1
ATOM 687 C CA . ALA A 1 93 ? 7.144 7.114 -3.573 1.00 86.56 93 ALA A CA 1
ATOM 688 C C . ALA A 1 93 ? 6.152 7.306 -2.411 1.00 86.56 93 ALA A C 1
ATOM 690 O O . ALA A 1 93 ? 5.382 8.268 -2.409 1.00 86.56 93 ALA A O 1
ATOM 691 N N . ALA A 1 94 ? 6.178 6.417 -1.413 1.00 86.19 94 ALA A N 1
ATOM 692 C CA . ALA A 1 94 ? 5.299 6.493 -0.248 1.00 86.19 94 ALA A CA 1
ATOM 693 C C . ALA A 1 94 ? 5.615 7.699 0.653 1.00 86.19 94 ALA A C 1
ATOM 695 O O . ALA A 1 94 ? 4.695 8.350 1.144 1.00 86.19 94 ALA A O 1
ATOM 696 N N . VAL A 1 95 ? 6.896 8.030 0.844 1.00 88.25 95 VAL A N 1
ATOM 697 C CA . VAL A 1 95 ? 7.321 9.215 1.608 1.00 88.25 95 VAL A CA 1
ATOM 698 C C . VAL A 1 95 ? 6.948 10.496 0.866 1.00 88.25 95 VAL A C 1
ATOM 700 O O . VAL A 1 95 ? 6.386 11.401 1.479 1.00 88.25 95 VAL A O 1
ATOM 703 N N . LEU A 1 96 ? 7.188 10.553 -0.449 1.00 87.19 96 LEU A N 1
ATOM 704 C CA . LEU A 1 96 ? 6.838 11.704 -1.290 1.00 87.19 96 LEU A CA 1
ATOM 705 C C . LEU A 1 96 ? 5.320 11.941 -1.318 1.00 87.19 96 LEU A C 1
ATOM 707 O O . LEU A 1 96 ? 4.868 13.082 -1.285 1.00 87.19 96 LEU A O 1
ATOM 711 N N . GLY A 1 97 ? 4.532 10.864 -1.319 1.00 81.62 97 GLY A N 1
ATOM 712 C CA . GLY A 1 97 ? 3.076 10.911 -1.206 1.00 81.62 97 GLY A CA 1
ATOM 713 C C . GLY A 1 97 ? 2.528 11.175 0.207 1.00 81.62 97 GLY A C 1
ATOM 714 O O . GLY A 1 97 ? 1.353 11.511 0.347 1.00 81.62 97 GLY A O 1
ATOM 715 N N . GLY A 1 98 ? 3.356 11.046 1.246 1.00 81.06 98 GLY A N 1
ATOM 716 C CA . GLY A 1 98 ? 2.994 11.226 2.654 1.00 81.06 98 GLY A CA 1
ATOM 717 C C . GLY A 1 98 ? 2.598 9.927 3.378 1.00 81.06 98 GLY A C 1
ATOM 718 O O . GLY A 1 98 ? 1.653 9.232 2.996 1.00 81.06 98 GLY A O 1
ATOM 719 N N . ILE A 1 99 ? 3.283 9.630 4.492 1.00 74.69 99 ILE A N 1
ATOM 720 C CA . ILE A 1 99 ? 3.004 8.464 5.349 1.00 74.69 99 ILE A CA 1
ATOM 721 C C . ILE A 1 99 ? 1.658 8.655 6.063 1.00 74.69 99 ILE A C 1
ATOM 723 O O . ILE A 1 99 ? 1.449 9.638 6.767 1.00 74.69 99 ILE A O 1
ATOM 727 N N . GLY A 1 100 ? 0.742 7.698 5.887 1.00 69.06 100 GLY A N 1
ATOM 728 C CA . GLY A 1 100 ? -0.578 7.693 6.531 1.00 69.06 100 GLY A CA 1
ATOM 729 C C . GLY A 1 100 ? -1.741 8.130 5.633 1.00 69.06 100 GLY A C 1
ATOM 730 O O . GLY A 1 100 ? -2.896 7.941 6.015 1.00 69.06 100 GLY A O 1
ATOM 731 N N . ASN A 1 101 ? -1.474 8.635 4.420 1.00 75.88 101 ASN A N 1
ATOM 732 C CA . ASN A 1 101 ? -2.512 8.945 3.435 1.00 75.88 101 ASN A CA 1
ATOM 733 C C . ASN A 1 101 ? -2.395 8.053 2.189 1.00 75.88 101 ASN A C 1
ATOM 735 O O . ASN A 1 101 ? -1.542 8.262 1.331 1.00 75.88 101 ASN A O 1
ATOM 739 N N . ILE A 1 102 ? -3.311 7.089 2.058 1.00 77.62 102 ILE A N 1
ATOM 740 C CA . ILE A 1 102 ? -3.338 6.112 0.953 1.00 77.62 102 ILE A CA 1
ATOM 741 C C . ILE A 1 102 ? -3.424 6.805 -0.415 1.00 77.62 102 ILE A C 1
ATOM 743 O O . ILE A 1 102 ? -2.719 6.425 -1.349 1.00 77.62 102 ILE A O 1
ATOM 747 N N . ARG A 1 103 ? -4.246 7.858 -0.532 1.00 77.06 103 ARG A N 1
ATOM 748 C CA . ARG A 1 103 ? -4.389 8.618 -1.787 1.00 77.06 103 ARG A CA 1
ATOM 749 C C . ARG A 1 103 ? -3.116 9.385 -2.135 1.00 77.06 103 ARG A C 1
ATOM 751 O O . ARG A 1 103 ? -2.749 9.462 -3.303 1.00 77.06 103 ARG A O 1
ATOM 758 N N . GLY A 1 104 ? -2.444 9.927 -1.120 1.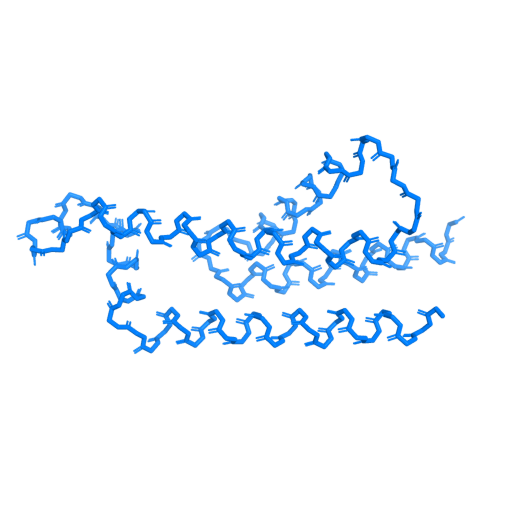00 79.88 104 GLY A N 1
ATOM 759 C CA . GLY A 1 104 ? -1.170 10.621 -1.280 1.00 79.88 104 GLY A CA 1
ATOM 760 C C . GLY A 1 104 ? -0.071 9.680 -1.775 1.00 79.88 104 GLY A C 1
ATOM 761 O O . GLY A 1 104 ? 0.581 9.975 -2.774 1.00 79.88 104 GLY A O 1
ATOM 762 N N . ALA A 1 105 ? 0.051 8.497 -1.165 1.00 82.81 105 ALA A N 1
ATOM 763 C CA . ALA A 1 105 ? 1.002 7.463 -1.579 1.00 82.81 105 ALA A CA 1
ATOM 764 C C . ALA A 1 105 ? 0.788 6.992 -3.034 1.00 82.81 105 ALA A C 1
ATOM 766 O O . ALA A 1 105 ? 1.760 6.772 -3.756 1.00 82.81 105 ALA A O 1
ATOM 767 N N . MET A 1 106 ? -0.468 6.891 -3.495 1.00 82.00 106 MET A N 1
ATOM 768 C CA . MET A 1 106 ? -0.777 6.567 -4.896 1.00 82.00 106 MET A CA 1
ATOM 769 C C . MET A 1 106 ? -0.229 7.621 -5.861 1.00 82.00 106 MET A C 1
ATOM 771 O O . MET A 1 106 ? 0.450 7.283 -6.831 1.00 82.00 106 MET A O 1
ATOM 775 N N . LEU A 1 107 ? -0.519 8.896 -5.592 1.00 84.38 107 LEU A N 1
ATOM 776 C CA . LEU A 1 107 ? -0.067 9.999 -6.438 1.00 84.38 107 LEU A CA 1
ATOM 777 C C . LEU A 1 107 ? 1.461 10.108 -6.432 1.00 84.38 107 LEU A C 1
ATOM 779 O O . LEU A 1 107 ? 2.049 10.267 -7.498 1.00 84.38 107 LEU A O 1
ATOM 783 N N . GLY A 1 108 ? 2.103 9.937 -5.272 1.00 84.38 108 GLY A N 1
ATOM 784 C CA . GLY A 1 108 ? 3.563 9.902 -5.155 1.00 84.38 108 GLY A CA 1
ATOM 785 C C . GLY A 1 108 ? 4.202 8.795 -6.001 1.00 84.38 108 GLY A C 1
ATOM 786 O O . GLY A 1 108 ? 5.189 9.045 -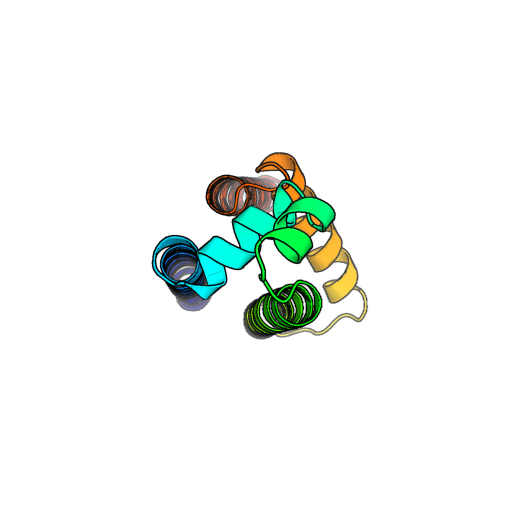6.692 1.00 84.38 108 GLY A O 1
ATOM 787 N N . GLY A 1 109 ? 3.600 7.600 -6.028 1.00 84.56 109 GLY A N 1
ATOM 788 C CA . GLY A 1 109 ? 4.037 6.493 -6.886 1.00 84.56 109 GLY A CA 1
ATOM 789 C C . GLY A 1 109 ? 3.894 6.779 -8.377 1.00 84.56 109 GLY A C 1
ATOM 790 O O . GLY A 1 109 ? 4.826 6.524 -9.140 1.00 84.56 109 GLY A O 1
ATOM 791 N N . TYR A 1 110 ? 2.770 7.364 -8.794 1.00 84.56 110 TYR A N 1
ATOM 792 C CA . TYR A 1 110 ? 2.577 7.771 -10.187 1.00 84.56 110 TYR A CA 1
ATOM 793 C C . TYR A 1 110 ? 3.570 8.849 -10.621 1.00 84.56 110 TYR A C 1
ATOM 795 O O . TYR A 1 110 ? 4.155 8.741 -11.697 1.00 84.56 110 TYR A O 1
ATOM 803 N N . PHE A 1 111 ? 3.799 9.858 -9.779 1.00 86.44 111 PHE A N 1
ATOM 804 C CA . PHE A 1 111 ? 4.779 10.906 -10.053 1.00 86.44 111 PHE A CA 1
ATOM 805 C C . PHE A 1 111 ? 6.196 10.348 -10.177 1.00 86.44 111 PHE A C 1
ATOM 807 O O . PHE A 1 111 ? 6.884 10.669 -11.145 1.00 86.44 111 PHE A O 1
ATOM 814 N N . LEU A 1 112 ? 6.613 9.485 -9.244 1.00 85.88 112 LEU A N 1
ATOM 815 C CA . LEU A 1 112 ? 7.924 8.840 -9.303 1.00 85.88 112 LEU A CA 1
ATOM 816 C C . LEU A 1 112 ? 8.063 8.000 -10.583 1.00 85.88 112 LEU A C 1
ATOM 818 O O . LEU A 1 112 ? 9.066 8.113 -11.280 1.00 85.88 112 LEU A O 1
ATOM 822 N N . GLY A 1 113 ? 7.039 7.216 -10.935 1.00 82.56 113 GLY A N 1
ATOM 823 C CA . GLY A 1 113 ? 7.050 6.386 -12.142 1.00 82.56 113 GLY A CA 1
ATOM 824 C C . GLY A 1 113 ? 7.149 7.198 -13.438 1.00 82.56 113 GLY A C 1
ATOM 825 O O . GLY A 1 113 ? 7.907 6.832 -14.335 1.00 82.56 113 GLY A O 1
ATOM 826 N N . ILE A 1 114 ? 6.439 8.327 -13.532 1.00 82.31 114 ILE A N 1
ATOM 827 C CA . ILE A 1 114 ? 6.543 9.239 -14.684 1.00 82.31 114 ILE A CA 1
ATOM 828 C C . ILE A 1 114 ? 7.930 9.893 -14.730 1.00 82.31 114 ILE A C 1
ATOM 830 O O . ILE A 1 114 ? 8.526 9.981 -15.803 1.00 82.31 114 ILE A O 1
ATOM 834 N N . ALA A 1 115 ? 8.467 10.316 -13.584 1.00 84.62 115 ALA A N 1
ATOM 835 C CA . ALA A 1 115 ? 9.800 10.909 -13.504 1.00 84.62 115 ALA A CA 1
ATOM 836 C C . ALA A 1 115 ? 10.897 9.920 -13.938 1.00 84.62 115 ALA A C 1
ATOM 838 O O . ALA A 1 115 ? 11.814 10.306 -14.667 1.00 84.62 115 ALA A O 1
ATOM 839 N N . GLU A 1 116 ? 10.780 8.641 -13.569 1.00 79.12 116 GLU A N 1
ATOM 840 C CA . GLU A 1 116 ? 11.681 7.594 -14.059 1.00 79.12 116 GLU A CA 1
ATOM 841 C C . GLU A 1 116 ? 11.528 7.364 -15.562 1.00 79.12 116 GLU A C 1
ATOM 843 O O . GLU A 1 116 ? 12.531 7.319 -16.271 1.00 79.12 116 GLU A O 1
ATOM 848 N N . ALA A 1 117 ? 10.296 7.269 -16.071 1.00 76.56 117 ALA A N 1
ATOM 849 C CA . ALA A 1 117 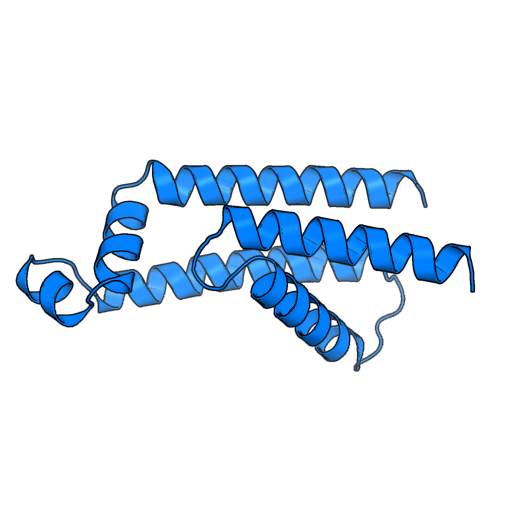? 10.050 7.066 -17.498 1.00 76.56 117 ALA A CA 1
ATOM 850 C C . ALA A 1 117 ? 10.644 8.195 -18.361 1.00 76.56 117 ALA A C 1
ATOM 852 O O . ALA A 1 117 ? 11.215 7.934 -19.422 1.00 76.56 117 ALA A O 1
ATOM 853 N N . LEU A 1 118 ? 10.555 9.441 -17.887 1.00 75.81 118 LEU A N 1
ATOM 854 C CA . LEU A 1 118 ? 11.185 10.593 -18.534 1.00 75.81 118 LEU A CA 1
ATOM 855 C C . LEU A 1 118 ? 12.712 10.522 -18.430 1.00 75.81 118 LEU A C 1
ATOM 857 O O . LEU A 1 118 ? 13.392 10.698 -19.435 1.00 75.81 118 LEU A O 1
ATOM 861 N N . SER A 1 119 ? 13.253 10.196 -17.255 1.00 75.62 119 SER A N 1
ATOM 862 C CA . SER A 1 119 ? 14.705 10.079 -17.052 1.00 75.62 119 SER A CA 1
ATOM 863 C C . SER A 1 119 ? 15.344 9.040 -17.978 1.00 75.62 119 SER A C 1
ATOM 865 O O . SER A 1 119 ? 16.404 9.300 -18.527 1.00 75.62 119 SER A O 1
ATOM 867 N N . ILE A 1 120 ? 14.677 7.904 -18.204 1.00 76.19 120 ILE A N 1
ATOM 868 C CA . ILE A 1 120 ? 15.149 6.833 -19.102 1.00 76.19 120 ILE A CA 1
ATOM 869 C C . ILE A 1 120 ? 15.032 7.224 -20.587 1.00 76.19 120 ILE A C 1
ATOM 871 O O . ILE A 1 120 ? 15.740 6.686 -21.428 1.00 76.19 120 ILE A O 1
ATOM 875 N N . THR A 1 121 ? 14.110 8.126 -20.937 1.00 68.38 121 THR A N 1
ATOM 876 C CA . THR A 1 121 ? 13.891 8.540 -22.336 1.00 68.38 121 THR A CA 1
ATOM 877 C C . THR A 1 121 ? 14.860 9.644 -22.774 1.00 68.38 121 THR A C 1
ATOM 879 O O . THR A 1 121 ? 15.166 9.749 -23.960 1.00 68.38 121 THR A O 1
ATOM 882 N N . PHE A 1 122 ? 15.318 10.486 -21.843 1.00 54.91 122 PHE A N 1
ATOM 883 C CA . PHE A 1 122 ? 16.156 11.654 -22.137 1.00 54.91 122 PHE A CA 1
ATOM 884 C C . PHE A 1 122 ? 17.653 11.467 -21.830 1.00 54.91 122 PHE A C 1
ATOM 886 O O . PHE A 1 122 ? 18.440 12.314 -22.256 1.00 54.91 122 PHE A O 1
ATOM 893 N N . LEU A 1 123 ? 18.046 10.402 -21.120 1.00 44.09 123 LEU A N 1
ATOM 894 C CA . LEU A 1 123 ? 19.436 10.060 -20.785 1.00 44.09 123 LEU A CA 1
ATOM 895 C C . LEU A 1 123 ? 19.819 8.705 -21.390 1.00 44.09 123 LEU A C 1
ATOM 897 O O . LEU A 1 123 ? 20.940 8.610 -21.934 1.00 44.09 123 LEU A O 1
#

pLDDT: mean 78.81, std 7.61, range [44.09, 89.31]

Foldseek 3Di:
DVVLVVVLVVVLVVLLVVVVCCLPPDPLNVLLVVCVVPVVVSVVVVRPSVVSVVVVVVSVVVVVVVVVVSQCVVPVDDDPCPVVVVVVLLVQLQVCLPPPDSVSSVVSSVVSVVVVVVVVVPD

Sequence (123 aa):
MTYLALTIIAVSIILMLILEWFINRTKLGKAMRATAQDSEMASILGVSVNATISLTFLVGGALAGAGGVLVGLYYTQIDLYMGFYAGLKAFAAAVLGGIGNIRGAMLGGYFLGIAEALSITFL

Radius of gyration: 16.8 Å; chains: 1; bounding box: 36×23×50 Å

Secondary structure (DSSP, 8-state):
-HHHHHHHHHHHHHHHHHHHHHHHHSHHHHHHHHHHH-HHHHHHTT--HHHHHHHHHHHHHHHHHHHHHHHHHH-SS--TTHHHHHHHHHHHHHHHH-TT-HHHHHHHHHHHHHHHHHHHHH-